Protein AF-A0A845E3Y9-F1 (afdb_monomer_lite)

Organism: NCBI:txid45668

Secondary structure (DSSP, 8-state):
---------HHHHHHHHHHHHHHHHHGGGGT--HHHHHHHHHHHHHHIIIIIHHHHHHHHHHHHHHHHHT-

Structure (mmCIF, N/CA/C/O backbone):
data_AF-A0A845E3Y9-F1
#
_entry.id   AF-A0A845E3Y9-F1
#
loop_
_atom_site.group_PDB
_atom_site.id
_atom_site.type_symbol
_atom_site.label_atom_id
_atom_site.label_alt_id
_atom_site.label_comp_id
_atom_site.label_asym_id
_atom_site.label_entity_id
_atom_site.label_seq_id
_atom_site.pdbx_PDB_ins_code
_atom_site.Cartn_x
_atom_site.Cartn_y
_atom_site.Cartn_z
_atom_site.occupancy
_atom_site.B_iso_or_equiv
_atom_site.auth_seq_id
_atom_site.auth_comp_id
_atom_site.auth_asym_id
_atom_site.auth_atom_id
_atom_site.pdbx_PDB_model_num
ATOM 1 N N . MET A 1 1 ? -24.436 -14.365 -3.627 1.00 42.56 1 MET A N 1
ATOM 2 C CA . MET A 1 1 ? -23.252 -13.674 -4.179 1.00 42.56 1 MET A CA 1
ATOM 3 C C . MET A 1 1 ? -22.143 -14.712 -4.306 1.00 42.56 1 MET A C 1
ATOM 5 O O . MET A 1 1 ? -21.553 -15.085 -3.301 1.00 42.56 1 MET A O 1
ATOM 9 N N . GLN A 1 2 ? -21.974 -15.314 -5.486 1.00 47.53 2 GLN A N 1
ATOM 10 C CA . GLN A 1 2 ? -20.944 -16.338 -5.682 1.00 47.53 2 GLN A CA 1
ATOM 11 C C . GLN A 1 2 ? -19.601 -15.642 -5.890 1.00 47.53 2 GLN A C 1
ATOM 13 O O . GLN A 1 2 ? -19.357 -15.043 -6.931 1.00 47.53 2 GLN A O 1
ATOM 18 N N . ILE A 1 3 ? -18.758 -15.673 -4.860 1.00 53.06 3 ILE A N 1
ATOM 19 C CA . ILE A 1 3 ? -17.369 -15.229 -4.949 1.00 53.06 3 ILE A CA 1
ATOM 20 C C . ILE A 1 3 ? -16.664 -16.250 -5.845 1.00 53.06 3 ILE A C 1
ATOM 22 O O . ILE A 1 3 ? -16.482 -17.404 -5.455 1.00 53.06 3 ILE A O 1
ATOM 26 N N . GLY A 1 4 ? -16.358 -15.845 -7.079 1.00 58.03 4 GLY A N 1
ATOM 27 C CA . GLY A 1 4 ? -15.675 -16.677 -8.062 1.00 58.03 4 GLY A CA 1
ATOM 28 C C . GLY A 1 4 ? -14.388 -17.245 -7.472 1.00 58.03 4 GLY A C 1
ATOM 29 O O . GLY A 1 4 ? -13.489 -16.507 -7.071 1.00 58.03 4 GLY A O 1
ATOM 30 N N . ARG A 1 5 ? -14.310 -18.574 -7.380 1.00 61.69 5 ARG A N 1
ATOM 31 C CA . ARG A 1 5 ? -13.109 -19.285 -6.943 1.00 61.69 5 ARG A CA 1
ATOM 32 C C . ARG A 1 5 ? -12.070 -19.185 -8.062 1.00 61.69 5 ARG A C 1
ATOM 34 O O . ARG A 1 5 ? -12.077 -20.001 -8.980 1.00 61.69 5 ARG A O 1
ATOM 41 N N . TRP A 1 6 ? -11.180 -18.198 -7.986 1.00 62.00 6 TRP A N 1
ATOM 42 C CA . TRP A 1 6 ? -10.033 -18.079 -8.886 1.00 62.00 6 TRP A CA 1
ATOM 43 C C . TRP A 1 6 ? -9.092 -19.269 -8.661 1.00 62.00 6 TRP A C 1
ATOM 45 O O . TRP A 1 6 ? -8.306 -19.296 -7.715 1.00 62.00 6 TRP A O 1
ATOM 55 N N . LYS A 1 7 ? -9.194 -20.300 -9.507 1.00 66.62 7 LYS A N 1
ATOM 56 C CA . LYS A 1 7 ? -8.154 -21.328 -9.608 1.00 66.62 7 LYS A CA 1
ATOM 57 C C . LYS A 1 7 ? -6.971 -20.697 -10.333 1.00 66.62 7 LYS A C 1
ATOM 59 O O . LYS A 1 7 ? -6.941 -20.685 -11.555 1.00 66.62 7 LYS A O 1
ATOM 64 N N . ILE A 1 8 ? -6.021 -20.169 -9.572 1.00 70.62 8 ILE A N 1
ATOM 65 C CA . ILE A 1 8 ? -4.763 -19.663 -10.118 1.00 70.62 8 ILE A CA 1
ATOM 66 C C . ILE A 1 8 ? -3.944 -20.876 -10.563 1.00 70.62 8 ILE A C 1
ATOM 68 O O . ILE A 1 8 ? -3.489 -21.670 -9.730 1.00 70.62 8 ILE A O 1
ATOM 72 N N . ALA A 1 9 ? -3.789 -21.070 -11.871 1.00 80.44 9 ALA A N 1
ATOM 73 C CA . ALA A 1 9 ? -2.903 -22.100 -12.384 1.00 80.44 9 ALA A CA 1
ATOM 74 C C . ALA A 1 9 ? -1.449 -21.628 -12.255 1.00 80.44 9 ALA A C 1
ATOM 76 O O . ALA A 1 9 ? -1.143 -20.444 -12.371 1.00 80.44 9 ALA A O 1
ATOM 77 N N . ARG A 1 10 ? -0.504 -22.564 -12.088 1.00 79.00 10 ARG A N 1
ATOM 78 C CA . ARG A 1 10 ? 0.937 -22.231 -12.073 1.00 79.00 10 ARG A CA 1
ATOM 79 C C . ARG A 1 10 ? 1.382 -21.477 -13.334 1.00 79.00 10 ARG A C 1
ATOM 81 O O . ARG A 1 10 ? 2.301 -20.674 -13.272 1.00 79.00 10 ARG A O 1
ATOM 88 N N . LYS A 1 11 ? 0.698 -21.708 -14.458 1.00 86.12 11 LYS A N 1
ATOM 89 C CA . LYS A 1 11 ? 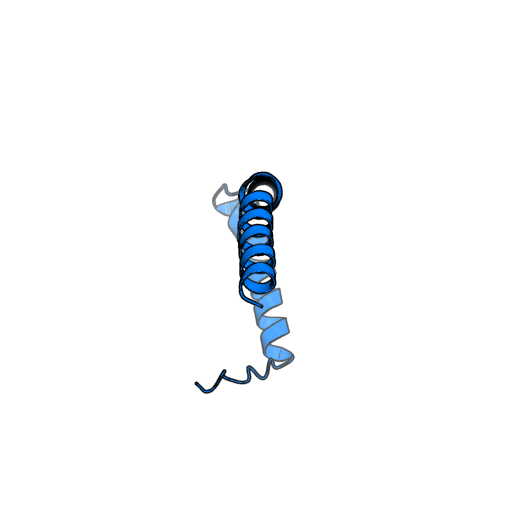0.902 -20.997 -15.726 1.00 86.12 11 LYS A CA 1
ATOM 90 C C . LYS A 1 11 ? 0.549 -19.512 -15.612 1.00 86.12 11 LYS A C 1
ATOM 92 O O . LYS A 1 11 ? 1.313 -18.686 -16.091 1.00 86.12 11 LYS A O 1
ATOM 97 N N . ASP A 1 12 ? -0.534 -19.177 -14.916 1.00 86.19 12 ASP A N 1
ATOM 98 C CA . ASP A 1 12 ? -0.981 -17.792 -14.728 1.00 86.19 12 ASP A CA 1
ATOM 99 C C . ASP A 1 12 ? 0.007 -17.004 -13.861 1.00 86.19 12 ASP A C 1
ATOM 101 O O . ASP A 1 12 ? 0.282 -15.839 -14.135 1.00 86.19 12 ASP A O 1
ATOM 105 N N . LEU A 1 13 ? 0.616 -17.663 -12.867 1.00 87.12 13 LEU A N 1
ATOM 106 C CA . LEU A 1 13 ? 1.701 -17.075 -12.073 1.00 87.12 13 LEU A CA 1
ATOM 107 C C . LEU A 1 13 ? 2.933 -16.768 -12.930 1.00 87.12 13 LEU A C 1
ATOM 109 O O . LEU A 1 13 ? 3.527 -15.702 -12.789 1.00 87.12 13 LEU A O 1
ATOM 113 N 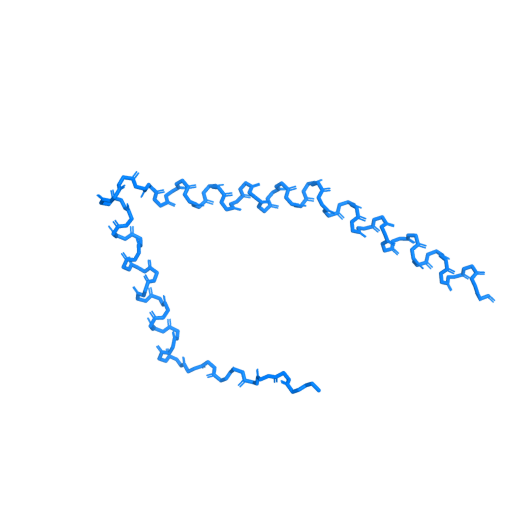N . ILE A 1 14 ? 3.305 -17.680 -13.833 1.00 90.44 14 ILE A N 1
ATOM 114 C CA . ILE A 1 14 ? 4.441 -17.487 -14.745 1.00 90.44 14 ILE A CA 1
ATOM 115 C C . ILE A 1 14 ? 4.151 -16.347 -15.727 1.00 90.44 14 ILE A C 1
ATOM 117 O O . ILE A 1 14 ? 5.023 -15.515 -15.961 1.00 90.44 14 ILE A O 1
ATOM 121 N N . ILE A 1 15 ? 2.929 -16.273 -16.260 1.00 90.81 15 ILE A N 1
ATOM 122 C CA . ILE A 1 15 ? 2.504 -15.193 -17.160 1.00 90.81 15 ILE A CA 1
ATOM 123 C C . ILE A 1 15 ? 2.534 -13.848 -16.427 1.00 90.81 15 ILE A C 1
ATOM 125 O O . ILE A 1 15 ? 3.089 -12.883 -16.949 1.00 90.81 15 ILE A O 1
ATOM 129 N N . GLY A 1 16 ? 2.008 -13.790 -15.200 1.00 89.25 16 GLY A N 1
ATOM 130 C CA . GLY A 1 16 ? 2.063 -12.587 -14.370 1.00 89.25 16 GLY A CA 1
ATOM 131 C C . GLY A 1 16 ? 3.498 -12.144 -14.078 1.00 89.25 16 GLY A C 1
ATOM 132 O O . GLY A 1 16 ? 3.820 -10.966 -14.222 1.00 89.25 16 GLY A O 1
ATOM 133 N N . LEU A 1 17 ? 4.386 -13.083 -13.744 1.00 91.06 17 LEU A N 1
ATOM 134 C CA . LEU A 1 17 ? 5.796 -12.784 -13.490 1.00 91.06 17 LEU A CA 1
ATOM 135 C C . LEU A 1 17 ? 6.518 -12.287 -14.751 1.00 91.06 17 LEU A C 1
ATOM 137 O O . LEU A 1 17 ? 7.243 -11.295 -14.692 1.00 91.06 17 LEU A O 1
ATOM 141 N N . ALA A 1 18 ? 6.293 -12.935 -15.896 1.00 92.00 18 ALA A N 1
ATOM 142 C CA . ALA A 1 18 ? 6.855 -12.510 -17.175 1.00 92.00 18 ALA A CA 1
ATOM 143 C C . ALA A 1 18 ? 6.373 -11.103 -17.561 1.00 92.00 18 ALA A C 1
ATOM 145 O O . ALA A 1 18 ? 7.171 -10.279 -18.001 1.00 92.00 18 ALA A O 1
ATOM 146 N N . PHE A 1 19 ? 5.094 -10.800 -17.333 1.00 92.31 19 PHE A N 1
ATOM 147 C CA . PHE A 1 19 ? 4.525 -9.480 -17.590 1.00 92.31 19 PHE A CA 1
ATOM 148 C C . PHE A 1 19 ? 5.177 -8.385 -16.731 1.00 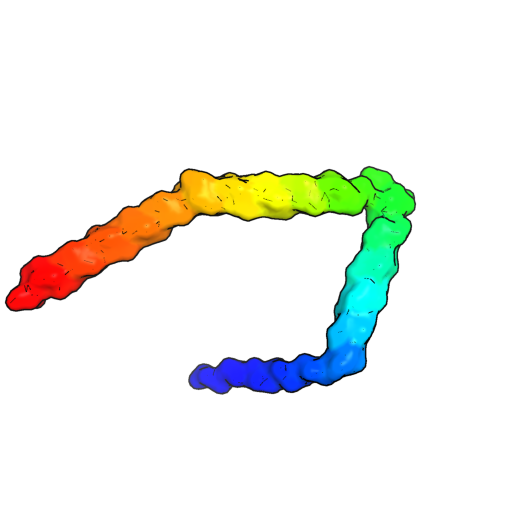92.31 19 PHE A C 1
ATOM 150 O O . PHE A 1 19 ? 5.549 -7.334 -17.253 1.00 92.31 19 PHE A O 1
ATOM 157 N N . ILE A 1 20 ? 5.387 -8.650 -15.437 1.00 88.94 20 ILE A N 1
ATOM 158 C CA . ILE A 1 20 ? 6.079 -7.723 -14.527 1.00 88.94 20 ILE A CA 1
ATOM 159 C C . ILE A 1 20 ? 7.521 -7.476 -14.989 1.00 88.94 20 ILE A C 1
ATOM 161 O O . ILE A 1 20 ? 7.969 -6.329 -15.000 1.00 88.94 20 ILE A O 1
ATOM 165 N N . LEU A 1 21 ? 8.238 -8.526 -15.404 1.00 89.69 21 LEU A N 1
ATOM 166 C CA . LEU A 1 21 ? 9.609 -8.402 -15.907 1.00 89.69 21 LEU A CA 1
ATOM 167 C C . LEU A 1 21 ? 9.674 -7.555 -17.179 1.00 89.69 21 LEU A C 1
ATOM 169 O O . LEU A 1 21 ? 10.500 -6.650 -17.260 1.00 89.69 21 LEU A O 1
ATOM 173 N N . VAL A 1 22 ? 8.786 -7.801 -18.146 1.00 91.62 22 VAL A N 1
ATOM 174 C CA . VAL A 1 22 ? 8.719 -7.001 -19.378 1.00 91.62 22 VAL A CA 1
ATOM 175 C C . VAL A 1 22 ? 8.488 -5.533 -19.039 1.00 91.62 22 VAL A C 1
ATOM 177 O O . VAL A 1 22 ? 9.264 -4.690 -19.481 1.00 91.62 22 VAL A O 1
ATOM 180 N N . LEU A 1 23 ? 7.497 -5.233 -18.194 1.00 87.00 23 LEU A N 1
ATOM 181 C CA . LEU A 1 23 ? 7.221 -3.862 -17.766 1.00 87.00 23 LEU A CA 1
ATOM 182 C C . LEU A 1 23 ? 8.434 -3.211 -17.099 1.00 87.00 23 LEU A C 1
ATOM 184 O O . LEU A 1 23 ? 8.762 -2.072 -17.428 1.00 87.00 23 LEU A O 1
ATOM 188 N N . TYR A 1 24 ? 9.125 -3.927 -16.211 1.00 84.69 24 TYR A N 1
ATOM 189 C CA . TYR A 1 24 ? 10.315 -3.419 -15.529 1.00 84.69 24 TYR A CA 1
ATOM 190 C C . TYR A 1 24 ? 11.418 -2.990 -16.508 1.00 84.69 24 TYR A C 1
ATOM 192 O O . TYR A 1 24 ? 12.047 -1.956 -16.292 1.00 84.69 24 TYR A O 1
ATOM 200 N N . PHE A 1 25 ? 11.625 -3.733 -17.600 1.00 86.50 25 PHE A N 1
ATOM 201 C CA . PHE A 1 25 ? 12.626 -3.393 -18.618 1.00 86.50 25 PHE A CA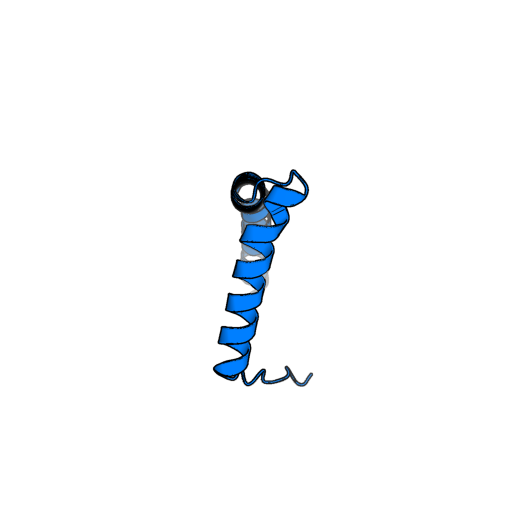 1
ATOM 202 C C . PHE A 1 25 ? 12.144 -2.350 -19.634 1.00 86.50 25 PHE A C 1
ATOM 204 O O . PHE A 1 25 ? 12.955 -1.556 -20.115 1.00 86.50 25 PHE A O 1
ATOM 211 N N . THR A 1 26 ? 10.848 -2.312 -19.959 1.00 88.44 26 THR A N 1
ATOM 212 C CA . THR A 1 26 ? 10.307 -1.357 -20.939 1.00 88.44 26 THR A CA 1
ATOM 213 C C . THR A 1 26 ? 10.057 0.027 -20.348 1.00 88.44 26 THR A C 1
ATOM 215 O O . THR A 1 26 ? 10.272 1.017 -21.038 1.00 88.44 26 THR A O 1
ATOM 218 N N . LEU A 1 27 ? 9.638 0.133 -19.082 1.00 84.38 27 LEU A N 1
ATOM 219 C CA . LEU A 1 27 ? 9.338 1.413 -18.419 1.00 84.38 27 LEU A CA 1
ATOM 220 C C . LEU A 1 27 ? 10.503 2.428 -18.464 1.00 84.38 27 LEU A C 1
ATOM 222 O O . LEU A 1 27 ? 10.252 3.578 -18.840 1.00 84.38 27 LEU A O 1
ATOM 226 N N . PRO A 1 28 ? 11.768 2.033 -18.196 1.00 84.19 28 PRO A N 1
ATOM 227 C CA . PRO A 1 28 ? 12.918 2.923 -18.334 1.00 84.19 28 PRO A CA 1
ATOM 228 C C . PRO A 1 28 ? 13.079 3.515 -19.738 1.00 84.19 28 PRO A C 1
ATOM 230 O O . PRO A 1 28 ? 13.530 4.650 -19.864 1.00 84.19 28 PRO A O 1
ATOM 233 N N . GLN A 1 29 ? 12.693 2.781 -20.791 1.00 86.94 29 GLN A N 1
ATOM 234 C CA . GLN A 1 29 ? 12.799 3.247 -22.183 1.00 86.94 29 GLN A CA 1
ATOM 235 C C . GLN A 1 29 ? 11.847 4.415 -22.477 1.00 86.94 29 GLN A C 1
ATOM 237 O O . GLN A 1 29 ? 12.114 5.221 -23.361 1.00 86.94 29 GLN A O 1
ATOM 242 N N . PHE A 1 30 ? 10.766 4.545 -21.703 1.00 84.25 30 PHE A N 1
ATOM 243 C CA . PHE A 1 30 ? 9.818 5.659 -21.780 1.00 84.25 30 PHE A CA 1
ATOM 244 C C . PHE A 1 30 ? 10.152 6.795 -20.796 1.00 84.25 30 PHE A C 1
ATOM 246 O O . PHE A 1 30 ? 9.318 7.664 -20.552 1.00 84.25 30 PHE A O 1
ATOM 253 N N . GLY A 1 31 ? 11.350 6.788 -20.196 1.00 84.00 31 GLY A N 1
ATOM 254 C CA . GLY A 1 31 ? 11.766 7.781 -19.200 1.00 84.00 31 GLY A CA 1
ATOM 255 C C . GLY A 1 31 ? 11.125 7.591 -17.821 1.00 84.00 31 GLY A C 1
ATOM 256 O O . GLY A 1 31 ? 11.305 8.429 -16.937 1.00 84.00 31 GLY A O 1
ATOM 257 N N . VAL A 1 32 ? 10.398 6.490 -17.605 1.00 83.19 32 VAL A N 1
ATOM 258 C CA . VAL A 1 32 ? 9.791 6.161 -16.313 1.00 83.19 32 VAL A CA 1
ATOM 259 C C . VAL A 1 32 ? 10.735 5.248 -15.544 1.00 83.19 32 VAL A C 1
ATOM 261 O O . VAL A 1 32 ? 10.915 4.086 -15.894 1.00 83.19 32 VAL A O 1
ATOM 264 N N . ASN A 1 33 ? 11.335 5.756 -14.468 1.00 83.31 33 ASN A N 1
ATOM 265 C CA . ASN A 1 33 ? 12.209 4.945 -13.629 1.00 83.31 33 ASN A CA 1
ATOM 266 C C . ASN A 1 33 ? 11.367 4.000 -12.738 1.00 83.31 33 ASN A C 1
ATOM 268 O O . ASN A 1 33 ? 10.612 4.485 -11.890 1.00 83.31 33 ASN A O 1
ATOM 272 N N . PRO A 1 34 ? 11.511 2.665 -12.854 1.00 80.25 34 PRO A N 1
ATOM 273 C CA . PRO A 1 34 ? 10.803 1.701 -12.007 1.00 80.25 34 PRO A CA 1
ATOM 274 C C . PRO A 1 34 ? 11.040 1.921 -10.509 1.00 80.25 34 PRO A C 1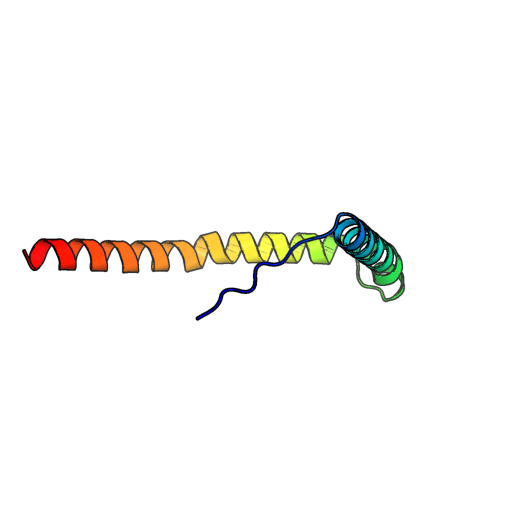
ATOM 276 O O . PRO A 1 34 ? 10.157 1.658 -9.695 1.00 80.25 34 PRO A O 1
ATOM 279 N N . TYR A 1 35 ? 12.210 2.452 -10.142 1.00 83.50 35 TYR A N 1
ATOM 280 C CA . TYR A 1 35 ? 12.530 2.817 -8.765 1.00 83.50 35 TYR A CA 1
ATOM 281 C C . TYR A 1 35 ? 11.596 3.905 -8.223 1.00 83.50 35 TYR A C 1
ATOM 283 O O . TYR A 1 35 ? 11.142 3.818 -7.085 1.00 83.50 35 TYR A O 1
ATOM 291 N N . PHE A 1 36 ? 11.248 4.895 -9.051 1.00 84.19 36 PHE A N 1
ATOM 292 C CA . PHE A 1 36 ? 10.294 5.937 -8.670 1.00 84.19 36 PHE A CA 1
ATOM 293 C C . PHE A 1 36 ? 8.902 5.357 -8.426 1.00 84.19 36 PHE A C 1
ATOM 295 O O . PHE A 1 36 ? 8.280 5.701 -7.428 1.00 84.19 36 PHE A O 1
ATOM 302 N N . ILE A 1 37 ? 8.442 4.431 -9.274 1.00 84.75 37 ILE A N 1
ATOM 303 C CA . ILE A 1 37 ? 7.148 3.756 -9.084 1.00 84.75 37 ILE A CA 1
ATOM 304 C C . ILE A 1 37 ? 7.120 3.022 -7.741 1.00 84.75 37 ILE A C 1
ATOM 306 O O . ILE A 1 37 ? 6.159 3.154 -6.982 1.00 84.75 37 ILE A O 1
ATOM 310 N N . PHE A 1 38 ? 8.180 2.275 -7.429 1.00 85.00 38 PHE A N 1
ATOM 311 C CA . PHE A 1 38 ? 8.285 1.563 -6.159 1.00 85.00 38 PHE A CA 1
ATOM 312 C C . PHE A 1 38 ? 8.253 2.523 -4.962 1.00 85.00 38 PHE A C 1
ATOM 314 O O . PHE A 1 38 ? 7.502 2.307 -4.010 1.00 85.00 38 PHE A O 1
ATOM 321 N N . LEU A 1 39 ? 9.009 3.619 -5.039 1.00 89.00 39 LEU A N 1
ATOM 322 C CA . LEU A 1 39 ? 9.075 4.623 -3.982 1.00 89.00 39 LEU A CA 1
ATOM 323 C C . LEU A 1 39 ? 7.729 5.335 -3.781 1.00 89.00 39 LEU A C 1
ATOM 325 O O . LEU A 1 39 ? 7.295 5.519 -2.647 1.00 89.00 39 LEU A O 1
ATOM 329 N N . THR A 1 40 ? 7.024 5.667 -4.865 1.00 88.00 40 THR A N 1
ATOM 330 C CA . THR A 1 40 ? 5.674 6.239 -4.804 1.00 88.00 40 THR A CA 1
ATOM 331 C C . THR A 1 40 ? 4.674 5.262 -4.190 1.00 88.00 40 THR A C 1
ATOM 333 O O . THR A 1 40 ? 3.880 5.672 -3.348 1.00 88.00 40 THR A O 1
ATOM 336 N N . LEU A 1 41 ? 4.719 3.974 -4.546 1.00 89.25 41 LEU A N 1
ATOM 337 C CA . LEU A 1 41 ? 3.849 2.964 -3.935 1.00 89.25 41 LEU A CA 1
ATOM 338 C C . LEU A 1 41 ? 4.099 2.836 -2.430 1.00 89.25 41 LEU A C 1
ATOM 340 O O . LEU A 1 41 ? 3.139 2.832 -1.660 1.00 89.25 41 LEU A O 1
ATOM 344 N N . MET A 1 42 ? 5.363 2.786 -1.999 1.00 90.75 42 MET A N 1
ATOM 345 C CA . MET A 1 42 ? 5.690 2.764 -0.571 1.00 90.75 42 MET A CA 1
ATOM 346 C C . MET A 1 42 ? 5.217 4.034 0.142 1.00 90.75 42 MET A C 1
ATOM 348 O O . MET A 1 42 ? 4.601 3.932 1.200 1.00 90.75 42 MET A O 1
ATOM 352 N N . ALA A 1 43 ? 5.423 5.208 -0.457 1.00 91.56 43 ALA A N 1
ATOM 353 C CA . ALA A 1 43 ? 4.973 6.478 0.106 1.00 91.56 43 ALA A CA 1
ATOM 354 C C . ALA A 1 43 ? 3.441 6.555 0.227 1.00 91.56 43 ALA A C 1
ATOM 356 O O . ALA A 1 43 ? 2.928 7.062 1.223 1.00 91.56 43 ALA A O 1
ATOM 357 N N . ILE A 1 44 ? 2.696 6.021 -0.748 1.00 93.12 44 ILE A N 1
ATOM 358 C CA . ILE A 1 44 ? 1.231 5.930 -0.678 1.00 93.12 44 ILE A CA 1
ATOM 359 C C . ILE A 1 44 ? 0.816 5.009 0.468 1.00 93.12 44 ILE A C 1
ATOM 361 O O . ILE A 1 44 ? -0.056 5.380 1.251 1.00 93.12 44 ILE A O 1
ATOM 365 N N . VAL A 1 45 ? 1.433 3.831 0.593 1.00 93.00 45 VAL A N 1
ATOM 366 C CA . VAL A 1 45 ? 1.134 2.902 1.693 1.00 93.00 45 VAL A CA 1
ATOM 367 C C . VAL A 1 45 ? 1.411 3.567 3.039 1.00 93.00 45 VAL A C 1
ATOM 369 O O . VAL A 1 45 ? 0.538 3.561 3.907 1.00 93.00 45 VAL A O 1
ATOM 372 N N . GLU A 1 46 ? 2.573 4.201 3.197 1.00 93.44 46 GLU A N 1
ATOM 373 C CA . GLU A 1 46 ? 2.922 4.943 4.409 1.00 93.44 46 GLU A CA 1
ATOM 374 C C . GLU A 1 46 ? 1.886 6.036 4.702 1.00 93.44 46 GLU A C 1
ATOM 376 O O . GLU A 1 46 ? 1.335 6.081 5.800 1.00 93.44 46 GLU A O 1
ATOM 381 N N . TRP A 1 47 ? 1.542 6.864 3.716 1.00 95.94 47 TRP A N 1
ATOM 382 C CA . TRP A 1 47 ? 0.556 7.932 3.867 1.00 95.94 47 TRP A CA 1
ATOM 383 C C . TRP A 1 47 ? -0.820 7.395 4.282 1.00 95.94 47 TRP A C 1
ATOM 385 O O . TRP A 1 47 ? -1.417 7.890 5.240 1.00 95.94 47 TRP A O 1
ATOM 395 N N . VAL A 1 48 ? -1.303 6.334 3.630 1.00 95.25 48 VAL A N 1
ATOM 396 C CA . VAL A 1 48 ? -2.577 5.691 3.980 1.00 95.25 48 VAL A CA 1
ATOM 397 C C . VAL A 1 48 ? -2.520 5.151 5.410 1.00 95.25 48 VAL A C 1
ATOM 399 O O . VAL A 1 48 ? -3.439 5.390 6.192 1.00 95.25 48 VAL A O 1
ATOM 402 N N . THR A 1 49 ? -1.436 4.481 5.804 1.00 94.19 49 THR A N 1
ATOM 403 C CA . THR A 1 49 ? -1.303 3.972 7.180 1.00 94.19 49 THR A CA 1
ATOM 404 C C . THR A 1 49 ? -1.185 5.082 8.220 1.00 94.19 49 THR A C 1
ATOM 406 O O . THR A 1 49 ? -1.736 4.959 9.309 1.00 94.19 49 THR A O 1
ATOM 409 N N . LYS A 1 50 ? -0.524 6.191 7.893 1.00 95.06 50 LYS A N 1
ATOM 410 C CA . LYS A 1 50 ? -0.322 7.310 8.812 1.00 95.06 50 LYS A CA 1
ATOM 411 C C . LYS A 1 50 ? -1.587 8.137 9.000 1.00 95.06 50 LYS A C 1
ATOM 413 O O . LYS A 1 50 ? -1.869 8.569 10.113 1.00 95.06 50 LYS A O 1
ATOM 418 N N . PHE A 1 51 ? -2.339 8.362 7.924 1.00 94.56 51 PHE A N 1
ATOM 419 C CA . PHE A 1 51 ? -3.470 9.285 7.938 1.00 94.56 51 PHE A CA 1
ATOM 420 C C . PHE A 1 51 ? -4.823 8.590 7.939 1.00 94.56 51 PHE A C 1
ATOM 422 O O . PHE A 1 51 ? -5.701 9.042 8.658 1.00 94.56 51 PHE A O 1
ATOM 429 N N . VAL A 1 52 ? -5.017 7.505 7.188 1.00 94.19 52 VAL A N 1
ATOM 430 C CA . VAL A 1 52 ? -6.330 6.845 7.048 1.00 94.19 52 VAL A CA 1
ATOM 431 C C . VAL A 1 52 ? -6.565 5.812 8.152 1.00 94.19 52 VAL A C 1
ATOM 433 O O . VAL A 1 52 ? -7.669 5.736 8.693 1.00 94.19 52 VAL A O 1
ATOM 436 N N . LEU A 1 53 ? -5.536 5.044 8.530 1.00 94.44 53 LEU A N 1
ATOM 437 C CA . LEU A 1 53 ? -5.659 3.998 9.555 1.00 94.44 53 LEU A CA 1
ATOM 438 C C . LEU A 1 53 ? -6.186 4.523 10.905 1.00 94.44 53 LEU A C 1
ATOM 440 O O . LEU A 1 53 ? -7.081 3.877 11.454 1.00 94.44 53 LEU A O 1
ATOM 444 N N . PRO A 1 54 ? -5.738 5.683 11.432 1.00 94.50 54 PRO A N 1
ATOM 445 C CA . PRO A 1 54 ? -6.267 6.213 12.688 1.00 94.50 54 PRO A CA 1
ATOM 446 C C . PRO A 1 54 ? -7.776 6.478 12.637 1.00 94.50 54 PRO A C 1
ATOM 448 O O . PRO A 1 54 ? -8.487 6.142 13.580 1.00 94.50 54 PRO A O 1
ATOM 451 N N . TRP A 1 55 ? -8.294 7.010 11.524 1.00 96.12 55 TRP A N 1
ATOM 452 C CA . TRP A 1 55 ? -9.732 7.266 11.367 1.00 96.12 55 TRP A CA 1
ATOM 453 C C . TRP A 1 55 ? -10.549 5.984 11.321 1.00 96.12 55 TRP A C 1
ATOM 455 O O . TRP A 1 55 ? -11.622 5.917 11.921 1.00 96.12 55 TRP A O 1
ATOM 465 N N . ILE A 1 56 ? -10.030 4.957 10.644 1.00 95.81 56 ILE A N 1
ATOM 466 C CA . ILE A 1 56 ? -10.651 3.631 10.634 1.00 95.81 56 ILE A CA 1
ATOM 467 C C . ILE A 1 56 ? -10.715 3.105 12.071 1.00 95.81 56 ILE A C 1
ATOM 469 O O . ILE A 1 56 ? -11.795 2.745 12.536 1.00 95.81 56 ILE A O 1
ATOM 473 N N . VAL A 1 57 ? -9.598 3.120 12.802 1.00 96.19 57 VAL A N 1
ATOM 474 C CA . VAL A 1 57 ? -9.549 2.659 14.198 1.00 96.19 57 VAL A CA 1
ATOM 475 C C . VAL A 1 57 ? -10.541 3.426 15.076 1.00 96.19 57 VAL A C 1
ATOM 477 O O . VAL A 1 57 ? -11.290 2.798 15.821 1.00 96.19 57 VAL A O 1
ATOM 480 N N . LEU A 1 58 ? -10.617 4.754 14.949 1.00 96.38 58 LEU A N 1
ATOM 481 C CA . LEU A 1 58 ? -11.570 5.579 15.698 1.00 96.38 58 LEU A CA 1
ATOM 482 C C . LEU A 1 58 ? -13.026 5.228 15.380 1.00 96.38 58 LEU A C 1
ATOM 484 O O . LEU A 1 58 ? -13.831 5.057 16.296 1.00 96.38 58 LEU A O 1
ATOM 488 N N . TYR A 1 59 ? -13.370 5.082 14.100 1.00 96.44 59 TYR A N 1
ATOM 489 C CA . TYR A 1 59 ? -14.716 4.684 13.688 1.00 96.44 59 TYR A CA 1
ATOM 490 C C . TYR A 1 59 ? -15.118 3.346 14.316 1.00 96.44 59 TYR A C 1
ATOM 492 O O . TYR A 1 59 ? -16.208 3.215 14.882 1.00 96.44 59 TYR A O 1
ATOM 500 N N . TRP A 1 60 ? -14.220 2.361 14.255 1.00 96.19 60 TRP A N 1
ATOM 501 C CA . TRP A 1 60 ? -14.454 1.055 14.859 1.00 96.19 60 TRP A CA 1
ATOM 502 C C . TRP A 1 60 ? -14.552 1.142 16.383 1.00 96.19 60 TRP A C 1
ATOM 504 O O . TRP A 1 60 ? -15.469 0.549 16.946 1.00 96.19 60 TRP A O 1
ATOM 514 N N . ALA A 1 61 ? -13.694 1.919 17.047 1.00 95.94 61 ALA A N 1
ATOM 515 C CA . ALA A 1 61 ? -13.737 2.110 18.497 1.00 95.94 61 ALA A CA 1
ATOM 516 C C . ALA A 1 61 ? -15.081 2.697 18.956 1.00 95.94 61 ALA A C 1
ATOM 518 O O . ALA A 1 61 ? -15.729 2.139 19.840 1.00 95.94 61 ALA A O 1
ATOM 519 N N . ILE A 1 62 ? -15.559 3.761 18.302 1.00 96.25 62 ILE A N 1
ATOM 520 C CA . ILE A 1 62 ? -16.864 4.373 18.605 1.00 96.25 62 ILE A CA 1
ATOM 521 C C . ILE A 1 62 ? -17.998 3.371 18.379 1.00 96.25 62 ILE A C 1
ATOM 523 O O . ILE A 1 62 ? -18.923 3.273 19.187 1.00 96.25 62 ILE A O 1
ATOM 527 N N . ARG A 1 63 ? -17.938 2.607 17.285 1.00 94.75 63 ARG A N 1
ATOM 528 C CA . ARG A 1 63 ? -18.944 1.588 16.976 1.00 94.75 63 ARG A CA 1
ATOM 529 C C . ARG A 1 63 ? -18.992 0.491 18.039 1.00 94.75 63 ARG A C 1
ATOM 531 O O . ARG A 1 63 ? -20.086 0.080 18.422 1.00 94.75 63 ARG A O 1
ATOM 538 N N . VAL A 1 64 ? -17.830 0.040 18.511 1.00 95.19 64 VAL A N 1
ATOM 539 C CA . VAL A 1 64 ? -17.719 -0.951 19.588 1.00 95.19 64 VAL A CA 1
ATOM 540 C C . VAL A 1 64 ? -18.333 -0.395 20.868 1.00 95.19 64 VAL A C 1
ATOM 542 O O . VAL A 1 64 ? -19.223 -1.038 21.416 1.00 95.19 64 VAL A O 1
ATOM 545 N N . ILE A 1 65 ? -17.963 0.818 21.283 1.00 95.56 65 ILE A N 1
ATOM 546 C CA . ILE A 1 65 ? -18.511 1.456 22.491 1.00 95.56 65 ILE A CA 1
ATOM 547 C C . ILE A 1 65 ? -20.041 1.558 22.411 1.00 95.56 65 ILE A C 1
ATOM 549 O O . ILE A 1 65 ? -20.729 1.092 23.314 1.00 95.56 65 ILE A O 1
ATOM 553 N N . LYS A 1 66 ? -20.593 2.047 21.293 1.00 91.88 66 LYS A N 1
ATOM 554 C CA . LYS A 1 66 ? -22.053 2.111 21.094 1.00 91.88 66 LYS A CA 1
ATOM 555 C C . LYS A 1 66 ? -22.736 0.746 21.163 1.00 91.88 66 LYS A C 1
ATOM 557 O O . LYS A 1 66 ? -23.855 0.640 21.651 1.00 91.88 66 LYS A O 1
ATOM 562 N N . SER A 1 67 ? -22.086 -0.303 20.661 1.00 92.50 67 SER A N 1
ATOM 563 C CA . SER A 1 67 ? -22.638 -1.661 20.737 1.00 92.50 67 SER A CA 1
ATOM 564 C C . SER A 1 67 ? -22.654 -2.227 22.159 1.00 92.50 67 SER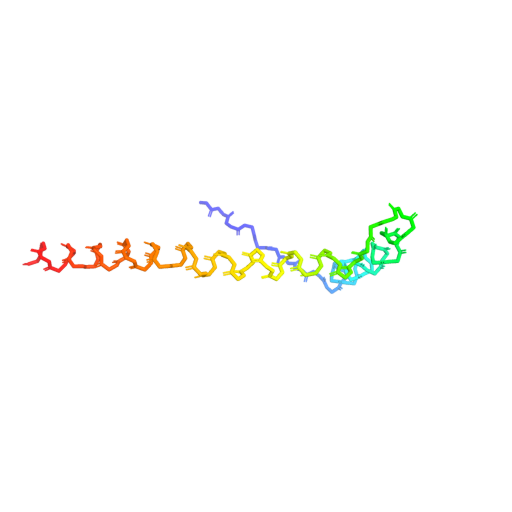 A C 1
ATOM 566 O O . SER A 1 67 ? -23.459 -3.109 22.443 1.00 92.50 67 SER A O 1
ATOM 568 N N . TRP A 1 68 ? -21.785 -1.723 23.038 1.00 91.88 68 TRP A N 1
ATOM 569 C CA . TRP A 1 68 ? -21.735 -2.107 24.448 1.00 91.88 68 TRP A CA 1
ATOM 570 C C . TRP A 1 68 ? -22.713 -1.280 25.284 1.00 91.88 68 TRP A C 1
ATOM 572 O O . TRP A 1 68 ? -23.324 -1.829 26.185 1.00 91.88 68 TRP A O 1
ATOM 582 N N . GLU A 1 69 ? -22.906 -0.001 24.953 1.00 86.50 69 GLU A N 1
ATOM 583 C CA . GLU A 1 69 ? -23.877 0.890 25.610 1.00 86.50 69 GLU A CA 1
ATOM 584 C C . GLU A 1 69 ? -25.338 0.515 25.306 1.00 86.50 69 GLU A C 1
ATOM 586 O O . GLU A 1 69 ? -26.234 0.786 26.095 1.00 86.50 69 GLU A O 1
ATOM 591 N N . SER A 1 70 ? -25.593 -0.131 24.165 1.00 70.62 70 SER A N 1
ATOM 592 C CA . SER A 1 70 ? -26.931 -0.597 23.776 1.00 70.62 70 SER A CA 1
ATOM 593 C C . SER A 1 70 ? -27.324 -1.962 24.380 1.00 70.62 70 SER A C 1
ATOM 595 O O . SER A 1 70 ? -28.371 -2.497 24.000 1.00 70.62 70 SER A O 1
ATOM 597 N N . LYS A 1 71 ? -26.499 -2.548 25.256 1.00 52.78 71 LYS A N 1
ATOM 598 C CA . LYS A 1 71 ? -26.813 -3.748 26.051 1.00 52.78 71 LYS A CA 1
ATOM 599 C C . LYS A 1 71 ? -27.086 -3.364 27.496 1.00 52.78 71 LYS A C 1
ATOM 601 O O . LYS A 1 71 ? -28.009 -3.982 28.066 1.00 52.78 71 LYS A O 1
#

Radius of gyration: 20.77 Å; chains: 1; bounding box: 40×32×48 Å

Foldseek 3Di:
DDPDDPPCDPVNVVVVVVVVVVCCVVCVVVVHHVVVVVVVVVVVVVCCCVPVVVVVVVVVVVVVVVVVVVD

pLDDT: mean 85.62, std 12.31, range [42.56, 96.44]

Sequence (71 aa):
MQIGRWKIARKDLIIGLAFILVLYFTLPQFGVNPYFIFLTLMAIVEWVTKFVLPWIVLYWAIRVIKSWESK